Protein AF-A0A3N0YAS7-F1 (afdb_monomer_lite)

Structure (mmCIF, N/CA/C/O backbone):
data_AF-A0A3N0YAS7-F1
#
_entry.id   AF-A0A3N0YAS7-F1
#
loop_
_atom_site.group_PDB
_atom_site.id
_atom_site.type_symbol
_atom_site.label_atom_id
_atom_site.label_alt_id
_atom_site.label_comp_id
_atom_site.label_asym_id
_atom_site.label_entity_id
_atom_site.label_seq_id
_atom_site.pdbx_PDB_ins_code
_atom_site.Cartn_x
_atom_site.Cartn_y
_atom_site.Cartn_z
_atom_site.occupancy
_atom_site.B_iso_or_equiv
_atom_site.auth_seq_id
_atom_site.auth_comp_id
_atom_site.auth_asym_id
_atom_site.auth_atom_id
_atom_site.pdbx_PDB_model_num
ATOM 1 N N . MET A 1 1 ? 12.018 -11.616 12.378 1.00 35.38 1 MET A N 1
ATOM 2 C CA . MET A 1 1 ? 13.243 -12.137 11.738 1.00 35.38 1 MET A CA 1
ATOM 3 C C . MET A 1 1 ? 12.838 -13.132 10.674 1.00 35.38 1 MET A C 1
ATOM 5 O O . MET A 1 1 ? 12.645 -14.300 10.981 1.00 35.38 1 MET A O 1
ATOM 9 N N . VAL A 1 2 ? 12.611 -12.669 9.444 1.00 41.00 2 VAL A N 1
ATOM 10 C CA . VAL A 1 2 ? 12.604 -13.603 8.315 1.00 41.00 2 VAL A CA 1
ATOM 11 C C . VAL A 1 2 ? 14.061 -13.995 8.131 1.00 41.00 2 VAL A C 1
ATOM 13 O O . VAL A 1 2 ? 14.916 -13.139 7.907 1.00 41.00 2 VAL A O 1
ATOM 16 N N . ALA A 1 3 ? 14.342 -15.263 8.402 1.00 36.75 3 ALA A N 1
ATOM 17 C CA . ALA A 1 3 ? 15.667 -15.828 8.326 1.00 36.75 3 ALA A CA 1
ATOM 18 C C . ALA A 1 3 ? 16.160 -15.718 6.881 1.00 36.75 3 ALA A C 1
ATOM 20 O O . ALA A 1 3 ? 15.734 -16.467 6.006 1.00 36.75 3 ALA A O 1
ATOM 21 N N . CYS A 1 4 ? 17.093 -14.798 6.647 1.00 48.94 4 CYS A N 1
ATOM 22 C CA . CYS A 1 4 ? 18.064 -14.944 5.576 1.00 48.94 4 CYS A CA 1
ATOM 23 C C . CYS A 1 4 ? 19.023 -16.052 6.031 1.00 48.94 4 CYS A C 1
ATOM 25 O O . CYS A 1 4 ? 20.144 -15.797 6.468 1.00 48.94 4 CYS A O 1
ATOM 27 N N . SER A 1 5 ? 18.520 -17.289 6.077 1.00 41.22 5 SER A N 1
ATOM 28 C CA . SER A 1 5 ? 19.372 -18.443 6.301 1.00 41.22 5 SER A CA 1
ATOM 29 C C . SER A 1 5 ? 20.297 -18.500 5.106 1.00 41.22 5 SER A C 1
ATOM 31 O O . SER A 1 5 ? 19.858 -18.754 3.987 1.00 41.22 5 SER A O 1
ATOM 33 N N . ALA A 1 6 ? 21.564 -18.204 5.373 1.00 45.97 6 ALA A N 1
ATOM 34 C CA . ALA A 1 6 ? 22.699 -18.525 4.540 1.00 45.97 6 ALA A CA 1
ATOM 35 C C . ALA A 1 6 ? 22.508 -19.928 3.950 1.00 45.97 6 ALA A C 1
ATOM 37 O O . ALA A 1 6 ? 22.753 -20.941 4.607 1.00 45.97 6 ALA A O 1
ATOM 38 N N . VAL A 1 7 ? 22.021 -19.990 2.712 1.00 47.00 7 VAL A N 1
ATOM 39 C CA . VAL A 1 7 ? 21.967 -21.233 1.961 1.00 47.00 7 VAL A CA 1
ATOM 40 C C . VAL A 1 7 ? 23.401 -21.505 1.533 1.00 47.00 7 VAL A C 1
ATOM 42 O O . VAL A 1 7 ? 23.931 -20.889 0.615 1.00 47.00 7 VAL A O 1
ATOM 45 N N . MET A 1 8 ? 23.991 -22.455 2.257 1.00 45.31 8 MET A N 1
ATOM 46 C CA . MET A 1 8 ? 25.116 -23.289 1.847 1.00 45.31 8 MET A CA 1
ATOM 47 C C . MET A 1 8 ? 26.514 -22.684 1.994 1.00 45.31 8 MET A C 1
ATOM 49 O O . MET A 1 8 ? 27.324 -22.677 1.068 1.00 45.31 8 MET A O 1
ATOM 53 N N . ALA A 1 9 ? 26.887 -22.361 3.233 1.00 47.34 9 ALA A N 1
ATOM 54 C CA . ALA A 1 9 ? 28.234 -22.727 3.652 1.00 47.34 9 ALA A CA 1
ATOM 55 C C . ALA A 1 9 ? 28.342 -24.266 3.579 1.00 47.34 9 ALA A C 1
ATOM 57 O O . ALA A 1 9 ? 27.718 -24.958 4.379 1.00 47.34 9 ALA A O 1
ATOM 58 N N . ARG A 1 10 ? 29.153 -24.776 2.636 1.00 49.44 10 ARG A N 1
ATOM 59 C CA . ARG A 1 10 ? 29.550 -26.194 2.447 1.00 49.44 10 ARG A CA 1
ATOM 60 C C . ARG A 1 10 ? 28.640 -27.082 1.580 1.00 49.44 10 ARG A C 1
ATOM 62 O O . ARG A 1 10 ? 28.322 -28.198 1.977 1.00 49.44 10 ARG A O 1
ATOM 69 N N . VAL A 1 11 ? 28.326 -26.674 0.350 1.00 47.94 11 VAL A N 1
ATOM 70 C CA . VAL A 1 11 ? 28.025 -27.671 -0.700 1.00 47.94 11 VAL A CA 1
ATOM 71 C C . VAL A 1 11 ? 29.316 -27.965 -1.424 1.00 47.94 11 VAL A C 1
ATOM 73 O O . VAL A 1 11 ? 29.937 -27.074 -1.993 1.00 47.94 11 VAL A O 1
ATOM 76 N N . TRP A 1 12 ? 29.733 -29.216 -1.287 1.00 44.16 12 TRP A N 1
ATOM 77 C CA . TRP A 1 12 ? 30.932 -29.816 -1.839 1.00 44.16 12 TRP A CA 1
ATOM 78 C C . TRP A 1 12 ? 31.398 -29.216 -3.165 1.00 44.16 12 TRP A C 1
ATOM 80 O O . TRP A 1 12 ? 30.619 -29.018 -4.095 1.00 44.16 12 TRP A O 1
ATOM 90 N N . LEU A 1 13 ? 32.716 -29.039 -3.241 1.00 50.06 13 LEU A N 1
ATOM 91 C CA . LEU A 1 13 ? 33.563 -28.589 -4.351 1.00 50.06 13 LEU A CA 1
ATOM 92 C C . LEU A 1 13 ? 33.393 -29.354 -5.693 1.00 50.06 13 LEU A C 1
ATOM 94 O O . LEU A 1 13 ? 34.279 -29.307 -6.536 1.00 50.06 13 LEU A O 1
ATOM 98 N N . ALA A 1 14 ? 32.278 -30.047 -5.930 1.00 52.31 14 ALA A N 1
ATOM 99 C CA . ALA A 1 14 ? 32.045 -30.910 -7.085 1.00 52.31 14 ALA A CA 1
ATOM 100 C C . ALA A 1 14 ? 30.650 -30.758 -7.737 1.00 52.31 14 ALA A C 1
ATOM 102 O O . ALA A 1 14 ? 30.240 -31.629 -8.494 1.00 52.31 14 ALA A O 1
ATOM 103 N N . PHE A 1 15 ? 29.920 -29.662 -7.500 1.00 52.44 15 PHE A N 1
ATOM 104 C CA . PHE A 1 15 ? 28.692 -29.315 -8.251 1.00 52.44 15 PHE A CA 1
ATOM 105 C C . PHE A 1 15 ? 28.810 -27.942 -8.943 1.00 52.44 15 PHE A C 1
ATOM 107 O O . PHE A 1 15 ? 27.881 -27.142 -9.005 1.00 52.44 15 PHE A O 1
ATOM 114 N N . CYS A 1 16 ? 30.005 -27.657 -9.459 1.00 53.94 16 CYS A N 1
ATOM 115 C CA . CYS A 1 16 ? 30.464 -26.317 -9.823 1.00 53.94 16 CYS A CA 1
ATOM 116 C C . CYS A 1 16 ? 30.031 -25.806 -11.218 1.00 53.94 16 CYS A C 1
ATOM 118 O O . CYS A 1 16 ? 30.474 -24.730 -11.587 1.00 53.94 16 CYS A O 1
ATOM 120 N N . GLN A 1 17 ? 29.219 -26.499 -12.034 1.00 54.91 17 GLN A N 1
ATOM 121 C CA . GLN A 1 17 ? 28.949 -26.023 -13.418 1.00 54.91 17 GLN A CA 1
ATOM 122 C C . GLN A 1 17 ? 27.508 -26.153 -13.954 1.00 54.91 17 GLN A C 1
ATOM 124 O O . GLN A 1 17 ? 27.263 -25.733 -15.078 1.00 54.91 17 GLN A O 1
ATOM 129 N N . LEU A 1 18 ? 26.524 -26.656 -13.195 1.00 55.59 18 LEU A N 1
ATOM 130 C CA . LEU A 1 18 ? 25.133 -26.765 -13.700 1.00 55.59 18 LEU A CA 1
ATOM 131 C C . LEU A 1 18 ? 24.057 -26.127 -12.811 1.00 55.59 18 LEU A C 1
ATOM 133 O O . LEU A 1 18 ? 22.885 -26.126 -13.170 1.00 55.59 18 LEU A O 1
ATOM 137 N N . PHE A 1 19 ? 24.443 -25.508 -11.694 1.00 53.56 19 PHE A N 1
ATOM 138 C CA . PHE A 1 19 ? 23.521 -24.814 -10.787 1.00 53.56 19 PHE A CA 1
ATOM 139 C C . PHE A 1 19 ? 23.768 -23.294 -10.758 1.00 53.56 19 PHE A C 1
ATOM 141 O O . PHE A 1 19 ? 23.575 -22.636 -9.744 1.00 53.56 19 PHE A O 1
ATOM 148 N N . PHE A 1 20 ? 24.214 -22.718 -11.879 1.00 50.16 20 PHE A N 1
ATOM 149 C CA . PHE A 1 20 ? 24.434 -21.271 -12.048 1.00 50.16 20 PHE A CA 1
ATOM 150 C C . PHE A 1 20 ? 23.258 -20.551 -12.735 1.00 50.16 20 PHE A C 1
ATOM 152 O O . PHE A 1 20 ? 23.426 -19.481 -13.309 1.00 50.16 20 PHE A O 1
ATOM 159 N N . LEU A 1 21 ? 22.046 -21.113 -12.658 1.00 48.66 21 LEU A N 1
ATOM 160 C CA . LEU A 1 21 ? 20.802 -20.422 -13.030 1.00 48.66 21 LEU A CA 1
ATOM 161 C C . LEU A 1 21 ? 19.896 -20.155 -11.820 1.00 48.66 21 LEU A C 1
ATOM 163 O O . LEU A 1 21 ? 18.702 -19.919 -11.980 1.00 48.66 21 LEU A O 1
ATOM 167 N N . PHE A 1 22 ? 20.447 -20.135 -10.603 1.00 57.38 22 PHE A N 1
ATOM 168 C CA . PHE A 1 22 ? 19.799 -19.409 -9.512 1.00 57.38 22 PHE A CA 1
ATOM 169 C C . PHE A 1 22 ? 19.996 -17.921 -9.786 1.00 57.38 22 PHE A C 1
ATOM 171 O O . PHE A 1 22 ? 20.941 -17.297 -9.309 1.00 57.38 22 PHE A O 1
ATOM 178 N N . THR A 1 23 ? 19.123 -17.359 -10.627 1.00 55.56 23 THR A N 1
ATOM 179 C CA . THR A 1 23 ? 18.980 -15.912 -10.740 1.00 55.56 23 THR A CA 1
ATOM 180 C C . THR A 1 23 ? 18.776 -15.399 -9.326 1.00 55.56 23 THR A C 1
ATOM 182 O O . THR A 1 23 ? 17.808 -15.789 -8.675 1.00 55.56 23 THR A O 1
ATOM 185 N N . SER A 1 24 ? 19.715 -14.603 -8.825 1.00 57.69 24 SER A N 1
ATOM 186 C CA . SER A 1 24 ? 19.626 -13.975 -7.515 1.00 57.69 24 SER A CA 1
ATOM 187 C C . SER A 1 24 ? 18.321 -13.192 -7.466 1.00 57.69 24 SER A C 1
ATOM 189 O O . SER A 1 24 ? 18.245 -12.098 -8.029 1.00 57.69 24 SER A O 1
ATOM 191 N N . THR A 1 25 ? 17.275 -13.760 -6.864 1.00 60.56 25 THR A N 1
ATOM 192 C CA . THR A 1 25 ? 16.057 -13.009 -6.589 1.00 60.56 25 THR A CA 1
ATOM 193 C C . THR A 1 25 ? 16.499 -11.857 -5.698 1.00 60.56 25 THR A C 1
ATOM 195 O O . THR A 1 25 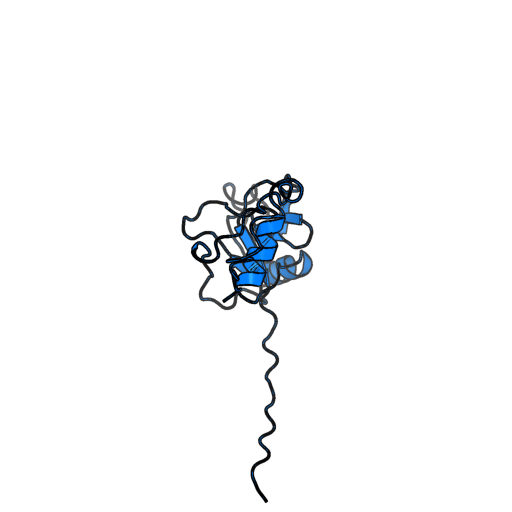? 17.029 -12.120 -4.615 1.00 60.56 25 THR A O 1
ATOM 198 N N . PRO A 1 26 ? 16.393 -10.596 -6.154 1.00 63.38 26 PRO A N 1
ATOM 199 C CA . PRO A 1 26 ? 16.779 -9.475 -5.322 1.00 63.38 26 PRO A CA 1
ATOM 200 C C . PRO A 1 26 ? 15.856 -9.486 -4.106 1.00 63.38 26 PRO A C 1
ATOM 202 O O . PRO A 1 26 ? 14.655 -9.262 -4.228 1.00 63.38 26 PRO A O 1
ATOM 205 N N . CYS A 1 27 ? 16.425 -9.830 -2.954 1.00 68.69 27 CYS A N 1
ATOM 206 C CA . CYS A 1 27 ? 15.704 -9.884 -1.696 1.00 68.69 27 CYS A CA 1
ATOM 207 C C . CYS A 1 27 ? 15.308 -8.463 -1.289 1.00 68.69 27 CYS A C 1
ATOM 209 O O . CYS A 1 27 ? 16.091 -7.520 -1.438 1.00 68.69 27 CYS A O 1
ATOM 211 N N . LEU A 1 28 ? 14.095 -8.307 -0.770 1.00 83.38 28 LEU A N 1
ATOM 212 C CA . LEU A 1 28 ? 13.666 -7.063 -0.158 1.00 83.38 28 LEU A CA 1
ATOM 213 C C . LEU A 1 28 ? 14.470 -6.794 1.127 1.00 83.38 28 LEU A C 1
ATOM 215 O O . LEU A 1 28 ? 14.468 -7.607 2.052 1.00 83.38 28 LEU A O 1
ATOM 219 N N . ASP A 1 29 ? 15.105 -5.624 1.225 1.00 85.88 29 ASP A N 1
ATOM 220 C CA . ASP A 1 29 ? 15.759 -5.184 2.462 1.00 85.88 29 ASP A CA 1
ATOM 221 C C . ASP A 1 29 ? 14.729 -4.621 3.457 1.00 85.88 29 ASP A C 1
ATOM 223 O O . ASP A 1 29 ? 14.362 -3.443 3.429 1.00 85.88 29 ASP A O 1
ATOM 227 N N . VAL A 1 30 ? 14.275 -5.482 4.371 1.00 86.44 30 VAL A N 1
ATOM 228 C CA . VAL A 1 30 ? 13.304 -5.153 5.430 1.00 86.44 30 VAL A CA 1
ATOM 229 C C . VAL A 1 30 ? 13.790 -4.007 6.325 1.00 86.44 30 VAL A C 1
ATOM 231 O O . VAL A 1 30 ? 12.975 -3.263 6.872 1.00 86.44 30 VAL A O 1
ATOM 234 N N . SER A 1 31 ? 15.107 -3.808 6.456 1.00 88.00 31 SER A N 1
ATOM 235 C CA . SER A 1 31 ? 15.661 -2.734 7.285 1.00 88.00 31 SER A CA 1
ATOM 236 C C . SER A 1 31 ? 15.341 -1.335 6.746 1.00 88.00 31 SER A C 1
ATOM 238 O O . SER A 1 31 ? 15.395 -0.370 7.509 1.00 88.00 31 SER A O 1
ATOM 240 N N . GLN A 1 32 ? 14.953 -1.220 5.472 1.00 90.88 32 GLN A N 1
ATOM 241 C CA . GLN A 1 32 ? 14.584 0.034 4.814 1.00 90.88 32 GLN A CA 1
ATOM 242 C C . GLN A 1 32 ? 13.080 0.319 4.846 1.00 90.88 32 GLN A C 1
ATOM 244 O O . GLN A 1 32 ? 12.650 1.324 4.287 1.00 90.88 32 GLN A O 1
ATOM 249 N N . ILE A 1 33 ? 12.267 -0.519 5.492 1.00 94.44 33 ILE A N 1
ATOM 250 C CA . ILE A 1 33 ? 10.821 -0.303 5.595 1.00 94.44 33 ILE A CA 1
ATOM 251 C C . ILE A 1 33 ? 10.518 0.665 6.746 1.00 94.44 33 ILE A C 1
ATOM 253 O O . ILE A 1 33 ? 11.056 0.544 7.849 1.00 94.44 33 ILE A O 1
ATOM 257 N N . GLN A 1 34 ? 9.637 1.626 6.487 1.00 94.88 34 GLN A N 1
ATOM 258 C CA . GLN A 1 34 ? 9.048 2.513 7.478 1.00 94.88 34 GLN A CA 1
ATOM 259 C C . GLN A 1 34 ? 7.576 2.148 7.681 1.00 94.88 34 GLN A C 1
ATOM 261 O O . GLN A 1 34 ? 6.751 2.281 6.775 1.00 94.88 34 GLN A O 1
ATOM 266 N N . VAL A 1 35 ? 7.268 1.677 8.890 1.00 93.12 35 VAL A N 1
ATOM 267 C CA . VAL A 1 35 ? 5.911 1.333 9.325 1.00 93.12 35 VAL A CA 1
ATOM 268 C C . VAL A 1 35 ? 5.358 2.497 10.154 1.00 93.12 35 VAL A C 1
ATOM 270 O O . VAL A 1 35 ? 6.033 2.925 11.095 1.00 93.12 35 VAL A O 1
ATOM 273 N N . PRO A 1 36 ? 4.167 3.029 9.832 1.00 90.75 36 PRO A N 1
ATOM 274 C CA . PRO A 1 36 ? 3.467 3.976 10.693 1.00 90.75 36 PRO A CA 1
ATOM 275 C C . PRO A 1 36 ? 3.243 3.406 12.100 1.00 90.75 36 PRO A C 1
ATOM 277 O O . PRO A 1 36 ? 2.994 2.217 12.262 1.00 90.75 36 PRO A O 1
ATOM 280 N N . THR A 1 37 ? 3.300 4.259 13.123 1.00 87.56 37 THR A N 1
ATOM 281 C CA . THR A 1 37 ? 3.071 3.856 14.523 1.00 87.56 37 THR A CA 1
ATOM 282 C C . THR A 1 37 ? 1.593 3.722 14.893 1.00 87.56 37 THR A C 1
ATOM 284 O O . THR A 1 37 ? 1.285 3.203 15.961 1.00 87.56 37 THR A O 1
ATOM 287 N N . ASN A 1 38 ? 0.679 4.196 14.041 1.00 88.25 38 ASN A N 1
ATOM 288 C CA . ASN A 1 38 ? -0.759 4.036 14.243 1.00 88.25 38 ASN A CA 1
ATOM 289 C C . ASN A 1 38 ? -1.240 2.645 13.794 1.00 88.25 38 ASN A C 1
ATOM 291 O O . ASN A 1 38 ? -0.580 1.960 13.016 1.00 88.25 38 ASN A O 1
ATOM 295 N N . ASP A 1 39 ? -2.425 2.243 14.250 1.00 87.25 39 ASP A N 1
ATOM 296 C CA . ASP A 1 39 ? -3.042 0.963 13.874 1.00 87.25 39 ASP A CA 1
ATOM 297 C C . ASP A 1 39 ? -3.648 0.949 12.455 1.00 87.25 39 ASP A C 1
ATOM 299 O O . ASP A 1 39 ? -4.299 -0.021 12.057 1.00 87.25 39 ASP A O 1
ATOM 303 N N . GLY A 1 40 ? -3.427 2.005 11.667 1.00 93.44 40 GLY A N 1
ATOM 304 C CA . GLY A 1 40 ? -4.114 2.225 10.402 1.00 93.44 40 GLY A CA 1
ATOM 305 C C . GLY A 1 40 ? -5.591 2.590 10.582 1.00 93.44 40 GLY A C 1
ATOM 306 O O . GLY A 1 40 ? -6.110 2.712 11.690 1.00 93.44 40 GLY A O 1
ATOM 307 N N . ILE A 1 41 ? -6.286 2.781 9.463 1.00 96.62 41 ILE A N 1
ATOM 308 C CA . ILE A 1 41 ? -7.722 3.076 9.429 1.00 96.62 41 ILE A CA 1
ATOM 309 C C . ILE A 1 41 ? -8.427 1.834 8.903 1.00 96.62 41 ILE A C 1
ATOM 311 O O . ILE A 1 41 ? -8.115 1.355 7.816 1.00 96.62 41 ILE A O 1
ATOM 315 N N . SER A 1 42 ? -9.335 1.269 9.703 1.00 96.50 42 SER A N 1
ATOM 316 C CA . SER A 1 42 ? -9.951 -0.039 9.420 1.00 96.50 42 SER A CA 1
ATOM 317 C C . SER A 1 42 ? -8.917 -1.141 9.143 1.00 96.50 42 SER A C 1
ATOM 319 O O . SER 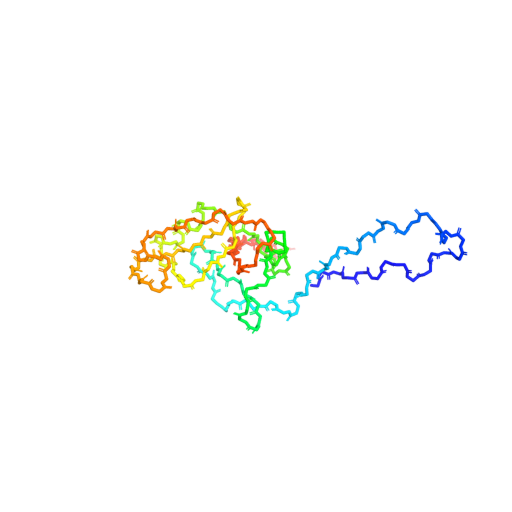A 1 42 ? -9.121 -1.987 8.277 1.00 96.50 42 SER A O 1
ATOM 321 N N . GLY A 1 43 ? -7.783 -1.099 9.853 1.00 95.62 43 GLY A N 1
ATOM 322 C CA . GLY A 1 43 ? -6.669 -2.034 9.689 1.00 95.62 43 GLY A CA 1
ATOM 323 C C . GLY A 1 43 ? -5.766 -1.756 8.484 1.00 95.62 43 GLY A C 1
ATOM 324 O O . GLY A 1 43 ? -4.781 -2.467 8.313 1.00 95.62 43 GLY A O 1
ATOM 325 N N . VAL A 1 44 ? -6.053 -0.744 7.656 1.00 98.12 44 VAL A N 1
ATOM 326 C CA . VAL A 1 44 ? -5.237 -0.386 6.485 1.00 98.12 44 VAL A CA 1
ATOM 327 C C . VAL A 1 44 ? -4.257 0.735 6.819 1.00 98.12 44 VAL A C 1
ATOM 329 O O . VAL A 1 44 ? -4.651 1.797 7.302 1.00 98.12 44 VAL A O 1
ATOM 332 N N . LEU A 1 45 ? -2.984 0.533 6.487 1.00 97.00 45 LEU A N 1
ATOM 333 C CA . LEU A 1 45 ? -1.915 1.518 6.637 1.00 97.00 45 LEU A CA 1
ATOM 334 C C . LEU A 1 45 ? -1.042 1.590 5.380 1.00 97.00 45 LEU A C 1
ATOM 336 O O . LEU A 1 45 ? -0.837 0.594 4.688 1.00 97.00 45 LEU A O 1
ATOM 340 N N . LEU A 1 46 ? -0.510 2.779 5.093 1.00 98.00 46 LEU A N 1
ATOM 341 C CA . LEU A 1 46 ? 0.468 2.981 4.027 1.00 98.00 46 LEU A CA 1
ATOM 342 C C . LEU A 1 46 ? 1.875 2.702 4.566 1.00 98.00 46 LEU A C 1
ATOM 344 O O . LEU A 1 46 ? 2.336 3.387 5.476 1.00 98.00 46 LEU A O 1
ATOM 348 N N . VAL A 1 47 ? 2.565 1.733 3.980 1.00 97.69 47 VAL A N 1
ATOM 349 C CA . VAL A 1 47 ? 3.950 1.386 4.300 1.00 97.69 47 VAL A CA 1
ATOM 350 C C . VAL A 1 47 ? 4.874 1.927 3.215 1.00 97.69 47 VAL A C 1
ATOM 352 O O . VAL A 1 47 ? 4.617 1.772 2.018 1.00 97.69 47 VAL A O 1
ATOM 355 N N . GLN A 1 48 ? 5.952 2.579 3.645 1.00 97.19 48 GLN A N 1
ATOM 356 C CA . GLN A 1 48 ? 6.872 3.324 2.785 1.00 97.19 48 GLN A CA 1
ATOM 357 C C . GLN A 1 48 ? 8.308 2.836 2.982 1.00 97.19 48 GLN A C 1
ATOM 359 O O . GLN A 1 48 ? 8.617 2.150 3.957 1.00 97.19 48 GLN A O 1
ATOM 364 N N . ALA A 1 49 ? 9.211 3.206 2.078 1.00 95.56 49 ALA A N 1
ATOM 365 C CA . ALA A 1 49 ? 10.638 3.103 2.360 1.00 95.56 49 ALA A CA 1
ATOM 366 C C . ALA A 1 49 ? 11.089 4.264 3.265 1.00 95.56 49 ALA A C 1
ATOM 368 O O . ALA A 1 49 ? 10.580 5.378 3.153 1.00 95.56 49 ALA A O 1
ATOM 369 N N . LYS A 1 50 ? 12.086 4.032 4.125 1.00 95.19 50 LYS A N 1
ATOM 370 C CA . LYS A 1 50 ? 12.644 5.021 5.070 1.00 95.19 50 LYS A CA 1
ATOM 371 C C . LYS A 1 50 ? 13.177 6.285 4.399 1.00 95.19 50 LYS A C 1
ATOM 373 O O . LYS A 1 50 ? 13.192 7.347 5.008 1.00 95.19 50 LYS A O 1
ATOM 378 N N . ASN A 1 51 ? 13.621 6.177 3.151 1.00 92.75 51 ASN A N 1
ATOM 379 C CA . ASN A 1 51 ? 14.090 7.313 2.359 1.00 92.75 51 ASN A CA 1
ATOM 380 C C . ASN A 1 51 ? 12.945 8.117 1.708 1.00 92.75 51 ASN A C 1
ATOM 382 O O . ASN A 1 51 ? 13.222 9.051 0.962 1.00 92.75 51 ASN A O 1
ATOM 386 N N . ASN A 1 52 ? 11.679 7.754 1.953 1.00 92.62 52 ASN A N 1
ATOM 387 C CA . ASN A 1 52 ? 10.482 8.367 1.369 1.00 92.62 52 ASN A CA 1
ATOM 388 C C . ASN A 1 52 ? 10.423 8.299 -0.179 1.00 92.62 52 ASN A C 1
ATOM 390 O O . ASN A 1 52 ? 9.645 8.998 -0.838 1.00 92.62 52 ASN A O 1
ATOM 394 N N . VAL A 1 53 ? 11.227 7.422 -0.787 1.00 95.06 53 VAL A N 1
ATOM 395 C CA . VAL A 1 53 ? 11.222 7.163 -2.230 1.00 95.06 53 VAL A CA 1
ATOM 396 C C . VAL A 1 53 ? 10.340 5.955 -2.512 1.00 95.06 53 VAL A C 1
ATOM 398 O O . VAL A 1 53 ? 10.400 4.943 -1.812 1.00 95.06 53 VAL A O 1
ATOM 401 N N . TYR A 1 54 ? 9.541 6.035 -3.573 1.00 97.06 54 TYR A N 1
ATOM 402 C CA . TYR A 1 54 ? 8.814 4.877 -4.076 1.00 97.06 54 TYR A CA 1
ATOM 403 C C . TYR A 1 54 ? 9.784 3.742 -4.414 1.00 97.06 54 TYR A C 1
ATOM 405 O O . TYR A 1 54 ? 10.618 3.879 -5.308 1.00 97.06 54 TYR A O 1
ATOM 413 N N . SER A 1 55 ? 9.670 2.621 -3.701 1.00 96.19 55 SER A N 1
ATOM 414 C CA . SER A 1 55 ? 10.705 1.577 -3.710 1.00 96.19 55 SER A CA 1
ATOM 415 C C . SER A 1 55 ? 10.162 0.171 -3.960 1.00 96.19 55 SER A C 1
ATOM 417 O O . SER A 1 55 ? 10.919 -0.719 -4.365 1.00 96.19 55 SER A O 1
ATOM 419 N N . PHE A 1 56 ? 8.852 -0.043 -3.826 1.00 97.00 56 PHE A N 1
ATOM 420 C CA . PHE A 1 56 ? 8.251 -1.366 -3.962 1.00 97.00 56 PHE A CA 1
ATOM 421 C C . PHE A 1 56 ? 7.628 -1.551 -5.347 1.00 97.00 56 PHE A C 1
ATOM 423 O O . PHE A 1 56 ? 6.838 -0.727 -5.800 1.00 97.00 56 PHE A O 1
ATOM 430 N N . ASN A 1 57 ? 7.998 -2.630 -6.038 1.00 97.62 57 ASN A N 1
ATOM 431 C CA . ASN A 1 57 ? 7.222 -3.138 -7.173 1.00 97.62 57 ASN A CA 1
ATOM 432 C C . ASN A 1 57 ? 6.076 -4.033 -6.665 1.00 97.62 57 ASN A C 1
ATOM 434 O O . ASN A 1 57 ? 6.020 -4.302 -5.466 1.00 97.62 57 ASN A O 1
ATOM 438 N N . ALA A 1 58 ? 5.193 -4.510 -7.545 1.00 97.69 58 ALA A N 1
ATOM 439 C CA . ALA A 1 58 ? 4.019 -5.288 -7.132 1.00 97.69 58 ALA A CA 1
ATOM 440 C C . ALA A 1 58 ? 4.374 -6.543 -6.302 1.00 97.69 58 ALA A C 1
ATOM 442 O O . ALA A 1 58 ? 3.668 -6.872 -5.350 1.00 97.69 58 ALA A O 1
ATOM 443 N N . THR A 1 59 ? 5.486 -7.218 -6.615 1.00 96.50 59 THR A N 1
ATOM 444 C CA . THR A 1 59 ? 5.966 -8.394 -5.867 1.00 96.50 59 THR A CA 1
ATOM 445 C C . THR A 1 59 ? 6.536 -7.994 -4.509 1.00 96.50 59 THR A C 1
ATOM 447 O O . THR A 1 59 ? 6.045 -8.441 -3.477 1.00 96.50 59 THR A O 1
ATOM 450 N N . THR A 1 60 ? 7.515 -7.085 -4.494 1.00 96.75 60 THR A N 1
ATOM 451 C CA . THR A 1 60 ? 8.183 -6.655 -3.257 1.00 96.75 60 THR A CA 1
ATOM 452 C C . THR A 1 60 ? 7.243 -5.890 -2.325 1.00 96.75 60 THR A C 1
ATOM 454 O O . THR A 1 60 ? 7.500 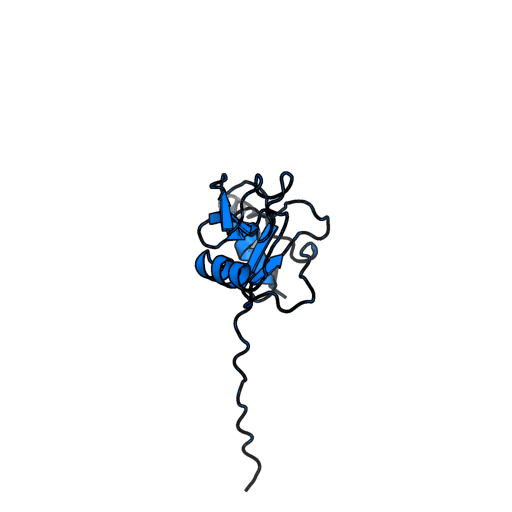-5.795 -1.136 1.00 96.75 60 THR A O 1
ATOM 457 N N . ALA A 1 61 ? 6.157 -5.315 -2.850 1.00 98.00 61 ALA A N 1
ATOM 458 C CA . ALA A 1 61 ? 5.113 -4.676 -2.055 1.00 98.00 61 ALA A CA 1
ATOM 459 C C . ALA A 1 61 ? 4.395 -5.692 -1.159 1.00 98.00 61 ALA A C 1
ATOM 461 O O . ALA A 1 61 ? 4.232 -5.452 0.035 1.00 98.00 61 ALA A O 1
ATOM 462 N N . ARG A 1 62 ? 4.024 -6.854 -1.712 1.00 97.75 62 ARG A N 1
ATOM 463 C CA . ARG A 1 62 ? 3.441 -7.948 -0.926 1.00 97.75 62 ARG A CA 1
ATOM 464 C C . ARG A 1 62 ? 4.427 -8.447 0.131 1.00 97.75 62 ARG A C 1
ATOM 466 O O . ARG A 1 62 ? 4.078 -8.495 1.308 1.00 97.75 62 ARG A O 1
ATOM 473 N N . GLU A 1 63 ? 5.672 -8.699 -0.274 1.00 96.44 63 GLU A N 1
ATOM 474 C CA . GLU A 1 63 ? 6.752 -9.123 0.632 1.00 96.44 63 GLU A CA 1
ATOM 475 C C . GLU A 1 63 ? 7.000 -8.104 1.760 1.00 96.44 63 GLU A C 1
ATOM 477 O O . GLU A 1 63 ? 7.259 -8.491 2.899 1.00 96.44 63 GLU A O 1
ATOM 482 N N . ALA A 1 64 ? 6.876 -6.801 1.478 1.00 96.56 64 ALA A N 1
ATOM 483 C CA . ALA A 1 64 ? 7.040 -5.744 2.475 1.00 96.56 64 ALA A CA 1
ATOM 484 C C . ALA A 1 64 ? 5.988 -5.830 3.585 1.00 96.56 64 ALA A C 1
ATOM 486 O O . ALA A 1 64 ? 6.337 -5.705 4.759 1.00 96.56 64 ALA A O 1
ATOM 487 N N . CYS A 1 65 ? 4.723 -6.087 3.238 1.00 97.25 65 CYS A N 1
ATOM 488 C CA . CYS A 1 65 ? 3.672 -6.298 4.232 1.00 97.25 65 CYS A CA 1
ATOM 489 C C . CYS A 1 65 ? 3.905 -7.584 5.040 1.00 97.25 65 CYS A C 1
ATOM 491 O O . CYS A 1 65 ? 3.789 -7.580 6.267 1.00 97.25 65 CYS A O 1
ATOM 493 N N . GLU A 1 66 ? 4.290 -8.676 4.378 1.00 95.75 66 GLU A N 1
ATOM 494 C CA . GLU A 1 66 ? 4.544 -9.968 5.030 1.00 95.75 66 GLU A CA 1
ATOM 495 C C . GLU A 1 66 ? 5.719 -9.903 6.017 1.00 95.75 66 GLU A C 1
ATOM 497 O O . GLU A 1 66 ? 5.655 -10.461 7.121 1.00 95.75 66 GLU A O 1
ATOM 502 N N . ALA A 1 67 ? 6.771 -9.156 5.669 1.00 94.44 67 ALA A N 1
ATOM 503 C CA . ALA A 1 67 ? 7.938 -8.942 6.517 1.00 94.44 67 ALA A CA 1
ATOM 504 C C . ALA A 1 67 ? 7.585 -8.306 7.874 1.00 94.44 67 ALA A C 1
ATOM 506 O O . ALA A 1 67 ? 8.245 -8.590 8.879 1.00 94.44 67 ALA A O 1
ATOM 507 N N . ILE A 1 68 ? 6.517 -7.503 7.916 1.00 93.44 68 ILE A N 1
ATOM 508 C CA . ILE A 1 68 ? 6.007 -6.827 9.118 1.00 93.44 68 ILE A CA 1
ATOM 509 C C . ILE A 1 68 ? 4.763 -7.512 9.705 1.00 93.44 68 ILE A C 1
ATOM 511 O O . ILE A 1 68 ? 4.028 -6.903 10.479 1.00 93.44 68 ILE A O 1
ATOM 515 N N . LYS A 1 69 ? 4.541 -8.793 9.372 1.00 93.44 69 LYS A N 1
ATOM 516 C CA . LYS A 1 69 ? 3.426 -9.620 9.876 1.00 93.44 69 LYS A CA 1
ATOM 517 C C . LYS A 1 69 ? 2.040 -9.075 9.519 1.00 93.44 69 LYS A C 1
ATOM 519 O O . LYS A 1 69 ? 1.070 -9.292 10.241 1.00 93.44 69 LYS A O 1
ATOM 524 N N . MET A 1 70 ? 1.950 -8.404 8.380 1.00 95.38 70 MET A N 1
ATOM 525 C CA . MET A 1 70 ? 0.708 -7.963 7.758 1.00 95.38 70 MET A CA 1
ATOM 526 C C . MET A 1 70 ? 0.541 -8.679 6.417 1.00 95.38 70 MET A C 1
ATOM 528 O O . MET A 1 70 ? 1.426 -9.400 5.964 1.00 95.38 70 MET A O 1
ATOM 532 N N . ARG A 1 71 ? -0.592 -8.468 5.757 1.00 97.38 71 ARG A N 1
ATOM 533 C CA . ARG A 1 71 ? -0.760 -8.827 4.342 1.00 97.38 71 ARG A CA 1
ATOM 534 C C . ARG A 1 71 ? -0.967 -7.567 3.524 1.00 97.38 71 ARG A C 1
ATOM 536 O O . ARG A 1 71 ? -1.312 -6.532 4.084 1.00 97.38 71 ARG A O 1
ATOM 543 N N . ILE A 1 72 ? -0.772 -7.631 2.216 1.00 98.50 72 ILE A N 1
ATOM 544 C CA . ILE A 1 72 ? -1.173 -6.521 1.351 1.00 98.50 72 ILE A CA 1
ATOM 545 C C . ILE A 1 72 ? -2.707 -6.378 1.388 1.00 98.50 72 ILE A C 1
ATOM 547 O O . ILE A 1 72 ? -3.444 -7.368 1.486 1.00 98.50 72 ILE A O 1
ATOM 551 N N . ALA A 1 73 ? -3.183 -5.136 1.424 1.00 98.62 73 ALA A N 1
ATOM 552 C CA . ALA A 1 73 ? -4.607 -4.831 1.442 1.00 98.62 73 ALA A CA 1
ATOM 553 C C . ALA A 1 73 ? -5.212 -5.079 0.054 1.00 98.62 73 ALA A C 1
ATOM 555 O O . ALA A 1 73 ? -4.552 -4.842 -0.958 1.00 98.62 73 ALA A O 1
ATOM 556 N N . ASN A 1 74 ? -6.465 -5.523 0.000 1.00 98.62 74 ASN A N 1
ATOM 557 C CA . ASN A 1 74 ? -7.228 -5.583 -1.251 1.00 98.62 74 ASN A CA 1
ATOM 558 C C . ASN A 1 74 ? -8.028 -4.289 -1.479 1.00 98.62 74 ASN A C 1
ATOM 560 O O . ASN A 1 74 ? -8.134 -3.424 -0.602 1.00 98.62 74 ASN A O 1
ATOM 564 N N . LEU A 1 75 ? -8.627 -4.146 -2.660 1.00 98.62 75 LEU A N 1
ATOM 565 C CA . LEU A 1 75 ? -9.380 -2.948 -3.025 1.00 98.62 75 LEU A CA 1
ATOM 566 C C . LEU A 1 75 ? -10.568 -2.687 -2.090 1.00 98.62 75 LEU A C 1
ATOM 568 O O . LEU A 1 75 ? -10.878 -1.527 -1.808 1.00 98.62 75 LEU A O 1
ATOM 572 N N . ALA A 1 76 ? -11.251 -3.737 -1.631 1.00 98.44 76 ALA A N 1
ATOM 573 C CA . ALA A 1 76 ? -12.403 -3.602 -0.744 1.00 98.44 76 ALA A CA 1
ATOM 574 C C . ALA A 1 76 ? -11.993 -3.005 0.610 1.00 98.44 76 ALA A C 1
ATOM 576 O O . ALA A 1 76 ? -12.627 -2.068 1.084 1.00 98.44 76 ALA A O 1
ATOM 577 N N . GLU A 1 77 ? -10.886 -3.469 1.184 1.00 98.56 77 GLU A N 1
ATOM 578 C CA . GLU A 1 77 ? -10.335 -2.943 2.435 1.00 98.56 77 GLU A CA 1
ATOM 579 C C . GLU A 1 77 ? -9.887 -1.494 2.304 1.00 98.56 77 GLU A C 1
ATOM 581 O O . GLU A 1 77 ? -10.221 -0.678 3.160 1.00 98.56 77 GLU A O 1
ATOM 586 N N . VAL A 1 78 ? -9.191 -1.141 1.217 1.00 98.69 78 VAL A N 1
ATOM 587 C CA . VAL A 1 78 ? -8.778 0.252 0.986 1.00 98.69 78 VAL A CA 1
ATOM 588 C C . VAL A 1 78 ? -9.993 1.165 0.807 1.00 98.69 78 VAL A C 1
ATOM 590 O O . VAL A 1 78 ? -9.986 2.290 1.306 1.00 98.69 78 VAL A O 1
ATOM 593 N N . LYS A 1 79 ? -11.063 0.697 0.148 1.00 98.69 79 LYS A N 1
ATOM 594 C CA . LYS A 1 79 ? -12.326 1.446 0.036 1.00 98.69 79 LYS A CA 1
ATOM 595 C C . LYS A 1 79 ? -12.994 1.648 1.393 1.00 98.69 79 LYS A C 1
ATOM 597 O O . LYS A 1 79 ? -13.357 2.780 1.703 1.00 98.69 79 LYS A O 1
ATOM 602 N N . THR A 1 80 ? -13.109 0.599 2.204 1.00 98.44 80 THR A N 1
ATOM 603 C CA . THR A 1 80 ? -13.658 0.690 3.566 1.00 98.44 80 THR A CA 1
ATOM 604 C C . THR A 1 80 ? -12.839 1.649 4.426 1.00 98.44 80 THR A C 1
ATOM 606 O O . THR A 1 80 ? -13.390 2.529 5.082 1.00 98.44 80 THR A O 1
ATOM 609 N N . ALA A 1 81 ? -11.511 1.548 4.376 1.00 98.38 81 ALA A N 1
ATOM 610 C CA . ALA A 1 81 ? -10.632 2.462 5.089 1.00 98.38 81 ALA A CA 1
ATOM 611 C C . ALA A 1 81 ? -10.805 3.913 4.612 1.00 98.38 81 ALA A C 1
ATOM 613 O O . ALA A 1 81 ? -10.848 4.824 5.433 1.00 98.38 81 ALA A O 1
ATOM 614 N N . ASN A 1 82 ? -10.948 4.149 3.303 1.00 98.69 82 ASN A N 1
ATOM 615 C CA . ASN A 1 82 ? -11.163 5.487 2.740 1.00 98.69 82 ASN A CA 1
ATOM 616 C C . ASN A 1 82 ? -12.499 6.098 3.180 1.00 98.69 82 ASN A C 1
ATOM 618 O O . ASN A 1 82 ? -12.528 7.268 3.554 1.00 98.69 82 ASN A O 1
ATOM 622 N N . GLN A 1 83 ? -13.569 5.300 3.223 1.00 98.44 83 GLN A N 1
ATOM 623 C CA . GLN A 1 83 ? -14.858 5.713 3.791 1.00 98.44 83 GLN A CA 1
ATOM 624 C C . GLN A 1 83 ? -14.740 6.106 5.271 1.00 98.44 83 GLN A C 1
ATOM 626 O O . GLN A 1 83 ? -15.439 7.009 5.720 1.00 98.44 83 GLN A O 1
ATOM 631 N N . ASN A 1 84 ? -13.812 5.481 5.998 1.00 98.06 84 ASN A N 1
ATOM 632 C CA . ASN A 1 84 ? -13.558 5.724 7.417 1.00 98.06 84 ASN A CA 1
ATOM 633 C C . ASN A 1 84 ? -12.436 6.741 7.697 1.00 98.06 84 ASN A C 1
ATOM 635 O O . ASN A 1 84 ? -11.986 6.846 8.836 1.00 98.06 84 ASN A O 1
ATOM 639 N N . GLY A 1 85 ? -11.965 7.490 6.695 1.00 97.75 85 GLY A N 1
ATOM 640 C CA . GLY A 1 85 ? -10.994 8.569 6.913 1.00 97.75 85 GLY A CA 1
ATOM 641 C C . GLY A 1 85 ? -9.631 8.388 6.239 1.00 97.75 85 GLY A C 1
ATOM 642 O O . GLY A 1 85 ? -8.824 9.319 6.260 1.00 97.75 85 GLY A O 1
ATOM 643 N N . LEU A 1 86 ? -9.342 7.237 5.620 1.00 98.06 86 LEU A N 1
ATOM 644 C CA . LEU A 1 86 ? -8.050 7.011 4.967 1.00 98.06 86 LEU A CA 1
ATOM 645 C C . LEU A 1 86 ? -7.902 7.908 3.741 1.00 98.06 86 LEU A C 1
ATOM 647 O O . LEU A 1 86 ? -8.609 7.761 2.745 1.00 98.06 86 LEU A O 1
ATOM 651 N N . GLN A 1 87 ? -6.917 8.796 3.786 1.00 97.75 87 GLN A N 1
ATOM 652 C CA . GLN A 1 87 ? -6.502 9.600 2.648 1.00 97.75 87 GLN A CA 1
ATOM 653 C C . GLN A 1 87 ? -4.982 9.737 2.614 1.00 97.75 87 GLN A C 1
ATOM 655 O O . GLN A 1 87 ? -4.337 9.873 3.651 1.00 97.75 87 GLN A O 1
ATOM 660 N N . THR A 1 88 ? -4.401 9.730 1.419 1.00 97.38 88 THR A N 1
ATOM 661 C CA . THR A 1 88 ? -2.959 9.928 1.223 1.00 97.38 88 THR A CA 1
ATOM 662 C C . THR A 1 88 ? -2.708 10.821 0.008 1.00 97.38 88 THR A C 1
ATOM 664 O O . THR A 1 88 ? -3.629 11.158 -0.738 1.00 97.38 88 THR A O 1
ATOM 667 N N . CYS A 1 89 ? -1.459 11.242 -0.190 1.00 97.19 89 CYS A N 1
ATOM 668 C CA . CYS A 1 89 ? -0.998 11.861 -1.439 1.00 97.19 89 CYS A CA 1
ATOM 669 C C . CYS A 1 89 ? 0.063 10.975 -2.113 1.00 97.19 89 CYS A C 1
ATOM 671 O O . CYS A 1 89 ? 1.045 11.456 -2.676 1.00 97.19 89 CYS A O 1
ATOM 673 N N . ARG A 1 90 ? -0.085 9.653 -1.969 1.00 97.62 90 ARG A N 1
ATOM 674 C CA . ARG A 1 90 ? 0.894 8.661 -2.413 1.00 97.62 90 ARG A CA 1
ATOM 675 C C . ARG A 1 90 ? 0.182 7.480 -3.052 1.00 97.62 90 ARG A C 1
ATOM 677 O O . ARG A 1 90 ? -0.820 6.990 -2.531 1.00 97.62 90 ARG A O 1
ATOM 684 N N . PHE A 1 91 ? 0.717 7.021 -4.173 1.00 98.38 91 PHE A N 1
ATOM 685 C CA . PHE A 1 91 ? 0.291 5.763 -4.762 1.00 98.38 91 PHE A CA 1
ATOM 686 C C . PHE A 1 91 ? 0.871 4.607 -3.955 1.00 98.38 91 PHE A C 1
ATOM 688 O O . PHE A 1 91 ? 2.054 4.618 -3.611 1.00 98.38 91 PHE A O 1
ATOM 695 N N . GLY A 1 92 ? 0.036 3.609 -3.687 1.00 98.56 92 GLY A N 1
ATOM 696 C CA . GLY A 1 92 ? 0.449 2.365 -3.053 1.00 98.56 92 GLY A CA 1
ATOM 697 C C . GLY A 1 92 ? -0.127 1.160 -3.781 1.00 98.56 92 GLY A C 1
ATOM 698 O O . GLY A 1 92 ? -1.262 1.213 -4.257 1.00 98.56 92 GLY A O 1
ATOM 699 N N . TRP A 1 93 ? 0.656 0.088 -3.879 1.00 98.81 93 TRP A N 1
ATOM 700 C CA . TRP A 1 93 ? 0.187 -1.198 -4.395 1.00 98.81 93 TRP A CA 1
ATOM 701 C C . TRP A 1 93 ? -0.877 -1.823 -3.481 1.00 98.81 93 TRP A C 1
ATOM 703 O O . TRP A 1 93 ? -0.825 -1.658 -2.260 1.00 98.81 93 TRP A O 1
ATOM 713 N N . ILE A 1 94 ? -1.802 -2.565 -4.0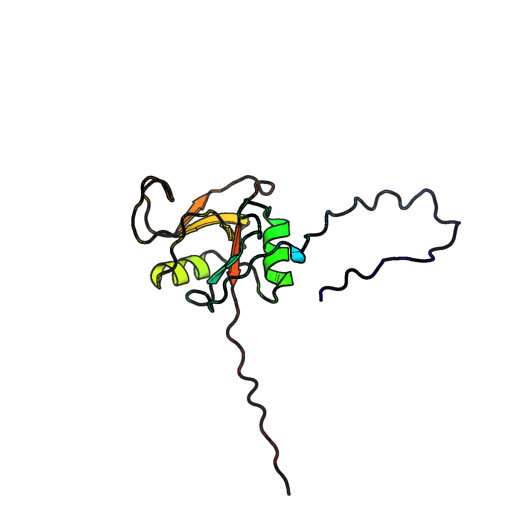93 1.00 98.81 94 ILE A N 1
ATOM 714 C CA . ILE A 1 94 ? -2.780 -3.451 -3.439 1.00 98.81 94 ILE A CA 1
ATOM 715 C C . ILE A 1 94 ? -2.717 -4.863 -4.043 1.00 98.81 94 ILE A C 1
ATOM 717 O O . ILE A 1 94 ? -2.044 -5.076 -5.057 1.00 98.81 94 ILE A O 1
ATOM 721 N N . GLU A 1 95 ? -3.406 -5.823 -3.423 1.00 98.50 95 GLU A N 1
ATOM 722 C CA . GLU A 1 95 ? -3.397 -7.254 -3.782 1.00 98.50 95 GLU A CA 1
ATOM 723 C C . GLU A 1 95 ? -3.671 -7.503 -5.276 1.00 98.50 95 GLU A C 1
ATOM 725 O O . GLU A 1 95 ? -3.008 -8.327 -5.905 1.00 98.50 95 GLU A O 1
ATOM 730 N N . GLU A 1 96 ? -4.571 -6.721 -5.877 1.00 98.44 96 GLU A N 1
ATOM 731 C CA . GLU A 1 96 ? -4.972 -6.793 -7.285 1.00 98.44 96 GLU A CA 1
ATOM 732 C C . GLU A 1 96 ? -3.887 -6.330 -8.280 1.00 98.44 96 GLU A C 1
ATOM 734 O O . GLU A 1 96 ? -4.162 -6.195 -9.472 1.00 98.44 96 GLU A O 1
ATOM 739 N N . GLN A 1 97 ? -2.657 -6.076 -7.816 1.00 98.19 97 GLN A N 1
ATOM 740 C CA . GLN A 1 97 ? -1.520 -5.617 -8.627 1.00 98.19 97 GLN A CA 1
ATOM 741 C C . GLN A 1 97 ? -1.824 -4.335 -9.410 1.00 98.19 97 GLN A C 1
ATOM 743 O O . GLN A 1 97 ? -1.392 -4.140 -10.547 1.00 98.19 97 GLN A O 1
ATOM 748 N N . ILE A 1 98 ? -2.567 -3.437 -8.773 1.00 98.38 98 ILE A N 1
ATOM 749 C CA . ILE A 1 98 ? -2.790 -2.070 -9.231 1.00 98.38 98 ILE A CA 1
ATOM 750 C C . ILE A 1 98 ? -2.300 -1.111 -8.152 1.00 98.38 98 ILE A C 1
ATOM 752 O O . ILE A 1 98 ? -2.305 -1.442 -6.966 1.00 98.38 98 ILE A O 1
ATOM 756 N N . ALA A 1 99 ? -1.861 0.075 -8.556 1.00 98.50 99 ALA A N 1
ATOM 757 C CA . ALA A 1 99 ? -1.574 1.143 -7.614 1.00 98.50 99 ALA A CA 1
ATOM 758 C C . ALA A 1 99 ? -2.861 1.931 -7.361 1.00 98.50 99 ALA A C 1
ATOM 760 O O . ALA A 1 99 ? -3.642 2.154 -8.284 1.00 98.50 99 ALA A O 1
ATOM 761 N N . VAL A 1 100 ? -3.096 2.374 -6.132 1.00 98.62 100 VAL A N 1
ATOM 762 C CA . VAL A 1 100 ? -4.254 3.210 -5.793 1.00 98.62 100 VAL A CA 1
ATOM 763 C C . VAL A 1 100 ? -3.840 4.424 -4.978 1.00 98.62 100 VAL A C 1
ATOM 765 O O . VAL A 1 100 ? -2.812 4.414 -4.300 1.00 98.62 100 VAL A O 1
ATOM 768 N N . ILE A 1 101 ? -4.655 5.473 -5.039 1.00 98.25 101 ILE A N 1
ATOM 769 C CA . ILE A 1 101 ? -4.550 6.654 -4.182 1.00 98.25 101 ILE A CA 1
ATOM 770 C C . ILE A 1 101 ? -5.934 6.968 -3.577 1.00 98.25 101 ILE A C 1
ATOM 772 O O . ILE A 1 101 ? -6.836 7.388 -4.304 1.00 98.25 101 ILE A O 1
ATOM 776 N N . PRO A 1 102 ? -6.149 6.729 -2.269 1.00 98.25 102 PRO A N 1
ATOM 777 C CA . PRO A 1 102 ? -7.373 7.094 -1.574 1.00 98.25 102 PRO A CA 1
ATOM 778 C C . PRO A 1 102 ? -7.368 8.592 -1.241 1.00 98.25 102 PRO A C 1
ATOM 780 O O . PRO A 1 102 ? -6.441 9.107 -0.609 1.00 98.25 102 PRO A O 1
ATOM 783 N N . ARG A 1 103 ? -8.417 9.303 -1.654 1.00 98.06 103 ARG A N 1
ATOM 784 C CA . ARG A 1 103 ? -8.666 10.720 -1.360 1.00 98.06 103 ARG A CA 1
ATOM 785 C C . ARG A 1 103 ? -10.050 10.884 -0.751 1.00 98.06 103 ARG A C 1
ATOM 787 O O . ARG A 1 103 ? -11.001 10.250 -1.190 1.00 98.06 103 ARG A O 1
ATOM 794 N N . ILE A 1 104 ? -10.174 11.753 0.243 1.00 97.50 104 ILE A N 1
ATOM 795 C CA . ILE A 1 104 ? -11.480 12.213 0.745 1.00 97.50 104 ILE A CA 1
ATOM 796 C C . ILE A 1 104 ? -11.737 13.589 0.154 1.00 97.50 104 ILE A C 1
ATOM 798 O O . ILE A 1 104 ? -12.701 13.804 -0.575 1.00 97.50 104 ILE A O 1
ATOM 802 N N . GLU A 1 105 ? -10.783 14.488 0.374 1.00 95.81 105 GLU A N 1
ATOM 803 C CA . GLU A 1 105 ? -10.787 15.824 -0.197 1.00 95.81 105 GLU A CA 1
ATOM 804 C C . GLU A 1 105 ? -10.077 15.840 -1.551 1.00 95.81 105 GLU A C 1
ATOM 806 O O . GLU A 1 105 ? -8.955 15.330 -1.698 1.00 95.81 105 GLU A O 1
ATOM 811 N N . ARG A 1 106 ? -10.727 16.467 -2.532 1.00 95.25 106 ARG A N 1
ATOM 812 C CA . ARG A 1 106 ? -10.144 16.722 -3.850 1.00 95.25 106 ARG A CA 1
ATOM 813 C C . ARG A 1 106 ? -8.926 17.639 -3.712 1.00 95.25 106 ARG A C 1
ATOM 815 O O . ARG A 1 106 ? -8.963 18.617 -2.972 1.00 95.25 106 ARG A O 1
ATOM 822 N N . ASN A 1 107 ? -7.842 17.309 -4.407 1.00 95.75 107 ASN A N 1
ATOM 823 C CA . ASN A 1 107 ? -6.619 18.104 -4.421 1.00 95.75 107 ASN A CA 1
ATOM 824 C C . ASN A 1 107 ? -5.941 17.975 -5.792 1.00 95.75 107 ASN A C 1
ATOM 826 O O . ASN A 1 107 ? -5.716 16.866 -6.274 1.00 95.75 107 ASN A O 1
ATOM 830 N N . GLU A 1 108 ? -5.583 19.089 -6.424 1.00 91.81 108 GLU A N 1
ATOM 831 C CA . GLU A 1 108 ? -4.973 19.083 -7.762 1.00 91.81 108 GLU A CA 1
ATOM 832 C C . GLU A 1 108 ? -3.617 18.364 -7.802 1.00 91.81 108 GLU A C 1
ATOM 834 O O . GLU A 1 108 ? -3.277 17.724 -8.795 1.00 91.81 108 GLU A O 1
ATOM 839 N N . LYS A 1 109 ? -2.862 18.403 -6.698 1.00 93.69 109 LYS A N 1
ATOM 840 C CA . LYS A 1 109 ? -1.555 17.745 -6.566 1.00 93.69 109 LYS A CA 1
ATOM 841 C C . LYS A 1 109 ? -1.667 16.264 -6.192 1.00 93.69 109 LYS A C 1
ATOM 843 O O . LYS A 1 109 ? -0.691 15.534 -6.340 1.00 93.69 109 LYS A O 1
ATOM 848 N N . CYS A 1 110 ? -2.830 15.806 -5.718 1.00 94.88 110 CYS A N 1
ATOM 849 C CA . CYS A 1 110 ? -3.024 14.450 -5.201 1.00 94.88 110 CYS A CA 1
ATOM 850 C C . CYS A 1 110 ? -4.230 13.776 -5.859 1.00 94.88 110 CYS A C 1
ATOM 852 O O . CYS A 1 110 ? -5.376 14.133 -5.601 1.00 94.88 110 CYS A O 1
ATOM 854 N N . GLY A 1 111 ? -3.985 12.748 -6.673 1.00 88.31 111 GLY A N 1
ATOM 855 C CA . GLY A 1 111 ? -5.070 11.967 -7.273 1.00 88.31 111 GLY A CA 1
ATOM 856 C C . GLY A 1 111 ? -5.875 12.745 -8.315 1.00 88.31 111 GLY A C 1
ATOM 857 O O . GLY A 1 111 ? -7.063 12.488 -8.463 1.00 88.31 111 GLY A O 1
ATOM 858 N N . GLN A 1 112 ? -5.250 13.696 -9.022 1.00 91.81 112 GLN A N 1
ATOM 859 C CA . GLN A 1 112 ? -5.854 14.441 -10.138 1.00 91.81 112 GLN A CA 1
ATOM 860 C C . GLN A 1 112 ? -7.203 15.085 -9.776 1.00 91.81 112 GLN A C 1
ATOM 862 O O . GLN A 1 112 ? -8.167 14.996 -10.529 1.00 91.81 112 GLN A O 1
ATOM 867 N N . ASN A 1 113 ? -7.290 15.699 -8.591 1.00 93.88 113 ASN A N 1
ATOM 868 C CA . ASN A 1 113 ? -8.513 16.330 -8.092 1.00 93.88 113 ASN A CA 1
ATOM 869 C C . ASN A 1 113 ? -9.710 15.365 -7.909 1.00 93.88 113 ASN A C 1
ATOM 871 O O . ASN A 1 113 ? -10.858 15.800 -7.860 1.00 93.88 113 ASN A O 1
ATOM 875 N N . SER A 1 114 ? -9.451 14.060 -7.782 1.00 94.06 114 SER A N 1
ATOM 876 C CA . SER A 1 114 ? -10.469 13.030 -7.525 1.00 94.06 114 SER A CA 1
ATOM 877 C C . SER A 1 114 ? -10.747 12.859 -6.028 1.00 94.06 114 SER A C 1
ATOM 879 O O . SER A 1 114 ? -9.899 13.158 -5.187 1.00 94.06 114 SER A O 1
ATOM 881 N N . SER A 1 115 ? -11.913 12.301 -5.700 1.00 96.62 115 SER A N 1
ATOM 882 C CA . SER A 1 115 ? -12.238 11.733 -4.383 1.00 96.62 115 SER A CA 1
ATOM 883 C C . SER A 1 115 ? -12.543 10.239 -4.515 1.00 96.62 115 SER A C 1
ATOM 885 O O . SER A 1 115 ? -12.889 9.766 -5.597 1.00 96.62 115 SER A O 1
ATOM 887 N N . GLY A 1 116 ? -12.465 9.501 -3.413 1.00 98.06 116 GLY A N 1
ATOM 888 C CA . GLY A 1 116 ? -12.563 8.046 -3.396 1.00 98.06 116 GLY A CA 1
ATOM 889 C C . GLY A 1 116 ? -11.208 7.370 -3.612 1.00 98.06 116 GLY A C 1
ATOM 890 O O . GLY A 1 116 ? -10.148 7.975 -3.455 1.00 98.06 116 GLY A O 1
ATOM 891 N N . VAL A 1 117 ? -11.241 6.092 -3.983 1.00 98.38 117 VAL A N 1
ATOM 892 C CA . VAL A 1 117 ? -10.041 5.301 -4.285 1.00 98.38 117 VAL A CA 1
ATOM 893 C C . VAL A 1 117 ? -9.792 5.323 -5.789 1.00 98.38 117 VAL A C 1
ATOM 895 O O . VAL A 1 117 ? -10.453 4.597 -6.532 1.00 98.38 117 VAL A O 1
ATOM 898 N N . THR A 1 118 ? -8.840 6.141 -6.240 1.00 97.81 118 THR A N 1
ATOM 899 C CA . THR A 1 118 ? -8.497 6.250 -7.665 1.00 97.81 118 THR A CA 1
ATOM 900 C C . THR A 1 118 ? -7.469 5.181 -8.048 1.00 97.81 118 THR A C 1
ATOM 902 O O . THR A 1 118 ? -6.357 5.200 -7.508 1.00 97.81 118 THR A O 1
ATOM 905 N N . PRO A 1 119 ? -7.792 4.252 -8.969 1.00 97.12 119 PRO A N 1
ATOM 906 C CA . PRO A 1 119 ? -6.863 3.224 -9.415 1.00 97.12 119 PRO A CA 1
ATOM 907 C C . PRO A 1 119 ? -5.951 3.708 -10.546 1.00 97.12 119 PRO A C 1
ATOM 909 O O . PRO A 1 119 ? -6.361 4.452 -11.434 1.00 97.12 119 PRO A O 1
ATOM 912 N N . TRP A 1 120 ? -4.730 3.185 -10.568 1.00 96.88 120 TRP A N 1
ATOM 913 C CA . TRP A 1 120 ? -3.775 3.302 -11.658 1.00 96.88 120 TRP A CA 1
ATOM 914 C C . TRP A 1 120 ? -3.206 1.919 -11.997 1.00 96.88 120 TRP A C 1
ATOM 916 O O . TRP A 1 120 ? -2.464 1.306 -11.227 1.00 96.88 120 TRP A O 1
ATOM 926 N N . ARG A 1 121 ? -3.553 1.421 -13.189 1.00 97.25 121 ARG A N 1
ATOM 927 C CA . ARG A 1 121 ? -2.984 0.192 -13.763 1.00 97.25 121 ARG A CA 1
ATOM 928 C C . ARG A 1 121 ? -1.580 0.461 -14.305 1.00 97.25 121 ARG A C 1
ATOM 930 O O . ARG A 1 121 ? -1.389 0.645 -15.504 1.00 97.25 121 ARG A O 1
ATOM 937 N N . ALA A 1 122 ? -0.614 0.549 -13.403 1.00 95.81 122 ALA A N 1
ATOM 938 C CA . ALA A 1 122 ? 0.790 0.712 -13.744 1.00 95.81 122 ALA A CA 1
ATOM 939 C C . ALA A 1 122 ? 1.440 -0.625 -14.142 1.00 95.81 122 ALA A C 1
ATOM 941 O O . ALA A 1 122 ? 0.918 -1.703 -13.863 1.00 95.81 122 ALA A O 1
ATOM 942 N N . ASN A 1 123 ? 2.618 -0.561 -14.767 1.00 98.06 123 ASN A N 1
ATOM 943 C CA . ASN A 1 123 ? 3.447 -1.746 -14.981 1.00 98.06 123 ASN A CA 1
ATOM 944 C C . ASN A 1 123 ? 3.824 -2.367 -13.622 1.00 98.06 123 ASN A C 1
ATOM 946 O O . ASN A 1 123 ? 4.232 -1.638 -12.723 1.00 98.06 123 ASN A O 1
ATOM 950 N N . ILE A 1 124 ? 3.766 -3.694 -13.482 1.00 97.88 124 ILE A N 1
ATOM 951 C CA . ILE A 1 124 ? 4.070 -4.401 -12.222 1.00 97.88 124 ILE A CA 1
ATOM 952 C C . ILE A 1 124 ? 5.475 -4.119 -11.666 1.00 97.88 124 ILE A C 1
ATOM 954 O O . ILE A 1 124 ? 5.713 -4.301 -10.475 1.00 97.88 124 ILE A O 1
ATOM 958 N N . ARG A 1 125 ? 6.415 -3.677 -12.516 1.00 97.19 125 ARG A N 1
ATOM 959 C CA . ARG A 1 125 ? 7.784 -3.292 -12.133 1.00 97.19 125 ARG A CA 1
ATOM 960 C C . ARG A 1 125 ? 7.897 -1.844 -11.654 1.00 97.19 125 ARG A C 1
ATOM 962 O O . ARG A 1 125 ? 8.938 -1.492 -11.098 1.00 97.19 125 ARG A O 1
ATOM 969 N N . ALA A 1 126 ? 6.873 -1.019 -11.881 1.00 98.00 126 ALA A N 1
ATOM 970 C CA . ALA A 1 126 ? 6.834 0.358 -11.406 1.00 98.00 126 ALA A CA 1
ATOM 971 C C . ALA A 1 126 ? 6.975 0.391 -9.884 1.00 98.00 126 ALA A C 1
ATOM 973 O O . ALA A 1 126 ? 6.580 -0.543 -9.185 1.00 98.00 126 ALA A O 1
ATOM 974 N N . LYS A 1 127 ? 7.577 1.459 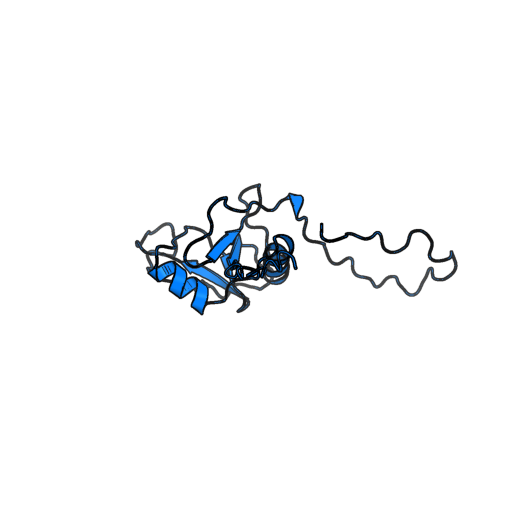-9.373 1.00 97.75 127 LYS A N 1
ATOM 975 C CA . LYS A 1 127 ? 7.828 1.598 -7.946 1.00 97.75 127 LYS A CA 1
ATOM 976 C C . LYS A 1 127 ? 6.786 2.511 -7.322 1.00 97.75 127 LYS A C 1
ATOM 978 O O . LYS A 1 127 ? 6.578 3.615 -7.817 1.00 97.75 127 LYS A O 1
ATOM 983 N N . PHE A 1 128 ? 6.191 2.049 -6.228 1.00 98.31 128 PHE A N 1
ATOM 984 C CA . PHE A 1 128 ? 5.260 2.790 -5.379 1.00 98.31 128 PHE A CA 1
ATOM 985 C C . PHE A 1 128 ? 5.511 2.460 -3.899 1.00 98.31 128 PHE A C 1
ATOM 987 O O . PHE A 1 128 ? 6.466 1.751 -3.561 1.00 98.31 128 PHE A O 1
ATOM 994 N N . ASP A 1 129 ? 4.668 3.006 -3.025 1.00 98.44 129 ASP A N 1
ATOM 995 C CA . ASP A 1 129 ? 4.517 2.547 -1.644 1.00 98.44 129 ASP A CA 1
ATOM 996 C C . ASP A 1 129 ? 3.589 1.301 -1.638 1.00 98.44 129 ASP A C 1
ATOM 998 O O . ASP A 1 129 ? 3.270 0.747 -2.698 1.00 98.44 129 ASP A O 1
ATOM 1002 N N . VAL A 1 130 ? 3.131 0.827 -0.477 1.00 98.56 130 VAL A N 1
ATOM 1003 C CA . VAL A 1 130 ? 2.172 -0.294 -0.398 1.00 98.56 130 VAL A CA 1
ATOM 1004 C C . VAL A 1 130 ? 1.133 -0.082 0.697 1.00 98.56 130 VAL A C 1
ATOM 1006 O O . VAL A 1 130 ? 1.463 0.392 1.780 1.00 98.56 130 VAL A O 1
ATOM 1009 N N . TYR A 1 131 ? -0.126 -0.438 0.432 1.00 98.69 131 TYR A N 1
ATOM 1010 C CA . TYR A 1 131 ? -1.145 -0.518 1.478 1.00 98.69 131 TYR A CA 1
ATOM 1011 C C . TYR A 1 131 ? -1.120 -1.906 2.111 1.00 98.69 131 TYR A C 1
ATOM 1013 O O . TYR A 1 131 ? -1.403 -2.902 1.446 1.00 98.69 131 TYR A O 1
ATOM 1021 N N . CYS A 1 132 ? -0.799 -1.972 3.399 1.00 98.31 132 CYS A N 1
ATOM 1022 C CA . CYS A 1 132 ? -0.842 -3.201 4.179 1.00 98.31 132 CYS A CA 1
ATOM 1023 C C . CYS A 1 132 ? -2.096 -3.235 5.053 1.00 98.31 132 CYS A C 1
ATOM 1025 O O . CYS A 1 132 ? -2.572 -2.201 5.520 1.00 98.31 132 CYS A O 1
ATOM 1027 N N . PHE A 1 133 ? -2.609 -4.438 5.283 1.00 97.81 133 PHE A N 1
ATOM 1028 C CA . PHE A 1 133 ? -3.726 -4.730 6.159 1.00 97.81 133 PHE A CA 1
ATOM 1029 C C . PHE A 1 133 ? -3.242 -5.513 7.381 1.00 97.81 133 PHE A C 1
ATOM 1031 O O . PHE A 1 133 ? -2.708 -6.624 7.263 1.00 97.81 133 PHE A O 1
ATOM 1038 N N . LYS A 1 134 ? -3.455 -4.931 8.559 1.00 94.00 134 LYS A N 1
ATOM 1039 C CA . LYS A 1 134 ? -3.262 -5.567 9.858 1.00 94.00 134 LYS A CA 1
ATOM 1040 C C . LYS A 1 134 ? -4.552 -6.315 10.219 1.00 94.00 134 LYS A C 1
ATOM 1042 O O . LYS A 1 134 ? -5.570 -5.667 10.463 1.00 94.00 134 LYS A O 1
ATOM 1047 N N . PRO A 1 135 ? -4.556 -7.660 10.240 1.00 80.00 135 PRO A N 1
ATOM 1048 C CA . PRO A 1 135 ? -5.720 -8.405 10.700 1.00 80.00 135 PRO A CA 1
ATOM 1049 C C . PRO A 1 135 ? -6.012 -8.064 12.162 1.00 80.00 135 PRO A C 1
ATOM 1051 O O . PRO A 1 135 ? -5.088 -7.818 12.940 1.00 80.00 135 PRO A O 1
ATOM 1054 N N . ALA A 1 136 ? -7.295 -8.058 12.533 1.00 78.38 136 ALA A N 1
ATOM 1055 C CA . ALA A 1 136 ? -7.687 -7.917 13.928 1.00 78.38 136 ALA A CA 1
ATOM 1056 C C . ALA A 1 136 ? -6.935 -8.964 14.758 1.00 78.38 136 ALA A C 1
ATOM 1058 O O . ALA A 1 136 ? -6.889 -10.141 14.378 1.00 78.38 136 ALA A O 1
ATOM 1059 N N . ALA A 1 137 ? -6.319 -8.534 15.861 1.00 69.06 137 ALA A N 1
ATOM 1060 C CA . ALA A 1 137 ? -5.760 -9.475 16.812 1.00 69.06 137 ALA A CA 1
ATOM 1061 C C . ALA A 1 137 ? -6.914 -10.377 17.255 1.00 69.06 137 ALA A C 1
ATOM 1063 O O . ALA A 1 137 ? -7.913 -9.893 17.784 1.00 69.06 137 ALA A O 1
ATOM 1064 N N . LYS A 1 138 ? -6.812 -11.681 16.984 1.00 58.00 138 LYS A N 1
ATOM 1065 C CA . LYS A 1 138 ? -7.638 -12.630 17.718 1.00 58.00 138 LYS A CA 1
ATOM 1066 C C . LYS A 1 138 ? -7.167 -12.497 19.155 1.00 58.00 138 LYS A C 1
ATOM 1068 O O . LYS A 1 138 ? -6.004 -12.782 19.430 1.00 58.00 138 LYS A O 1
ATOM 1073 N N . GLU A 1 139 ? -8.030 -11.972 20.011 1.00 55.97 139 GLU A N 1
ATOM 1074 C CA . GLU A 1 139 ? -7.858 -12.085 21.448 1.00 55.97 139 GLU A CA 1
ATOM 1075 C C . GLU A 1 139 ? -7.750 -13.588 21.713 1.00 55.97 139 GLU A C 1
ATOM 1077 O O . GLU A 1 139 ? -8.704 -14.343 21.510 1.00 55.97 139 GLU A O 1
ATOM 1082 N N . ASP A 1 140 ? -6.531 -14.053 21.983 1.00 60.50 140 ASP A N 1
ATOM 1083 C CA . ASP A 1 140 ? -6.331 -15.382 22.529 1.00 60.50 140 ASP A CA 1
ATOM 1084 C C . ASP A 1 140 ? -6.974 -15.320 23.908 1.00 60.50 140 ASP A C 1
ATOM 1086 O O . ASP A 1 140 ? -6.376 -14.820 24.861 1.00 60.50 140 ASP A O 1
ATOM 1090 N N . ASN A 1 141 ? -8.248 -15.709 23.979 1.00 53.91 141 ASN A N 1
ATOM 1091 C CA . ASN A 1 141 ? -8.936 -15.967 25.230 1.00 53.91 141 ASN A CA 1
ATOM 1092 C C . ASN A 1 141 ? -8.251 -17.176 25.865 1.00 53.91 141 ASN A C 1
ATOM 1094 O O . ASN A 1 141 ? -8.769 -18.294 25.832 1.00 53.91 141 ASN A O 1
ATOM 1098 N N . GLY A 1 142 ? -7.069 -16.928 26.428 1.00 50.22 142 GLY A N 1
ATOM 1099 C CA . GLY A 1 142 ? -6.375 -17.802 27.342 1.00 50.22 142 GLY A CA 1
ATOM 1100 C C . GLY A 1 142 ? -7.301 -18.036 28.518 1.00 50.22 142 GLY A C 1
ATOM 1101 O O . GLY A 1 142 ? -7.345 -17.263 29.472 1.00 50.22 142 GLY A O 1
ATOM 1102 N N . PHE A 1 143 ? -8.087 -19.102 28.416 1.00 47.53 143 PHE A N 1
ATOM 1103 C CA . PHE A 1 143 ? -8.795 -19.682 29.532 1.00 47.53 143 PHE A CA 1
ATOM 1104 C C . PHE A 1 143 ? -7.728 -20.125 30.534 1.00 47.53 143 PHE A C 1
ATOM 1106 O O . PHE A 1 143 ? -7.101 -21.175 30.391 1.00 47.53 143 PHE A O 1
ATOM 1113 N N . HIS A 1 144 ? -7.472 -19.267 31.519 1.00 54.25 144 HIS A N 1
ATOM 1114 C CA . HIS A 1 144 ? -6.769 -19.639 32.730 1.00 54.25 144 HIS A CA 1
ATOM 1115 C C . HIS A 1 144 ? -7.565 -20.761 33.406 1.00 54.25 144 HIS A C 1
ATOM 1117 O O . HIS A 1 144 ? -8.506 -20.499 34.151 1.00 54.25 144 HIS A O 1
ATOM 1123 N N . LEU A 1 145 ? -7.166 -22.013 33.183 1.00 56.03 145 LEU A N 1
ATOM 1124 C CA . LEU A 1 145 ? -7.377 -23.056 34.181 1.00 56.03 145 LEU A CA 1
ATOM 1125 C C . LEU A 1 145 ? -6.458 -22.729 35.366 1.00 56.03 145 LEU A C 1
ATOM 1127 O O . LEU A 1 145 ? -5.296 -23.126 35.406 1.00 56.03 145 LEU A O 1
ATOM 1131 N N . GLY A 1 146 ? -6.974 -21.898 36.274 1.00 40.41 146 GLY A N 1
ATOM 1132 C CA . GLY A 1 146 ? -6.543 -21.844 37.670 1.00 40.41 146 GLY A CA 1
ATOM 1133 C C . GLY A 1 146 ? -7.146 -23.013 38.466 1.00 40.41 146 GLY A C 1
ATOM 1134 O O . GLY A 1 146 ? -8.063 -23.662 37.970 1.00 40.41 146 GLY A O 1
ATOM 1135 N N . PRO A 1 147 ? -6.607 -23.304 39.659 1.00 65.81 147 PRO A N 1
ATOM 1136 C CA . PRO A 1 147 ? -6.286 -24.658 40.106 1.00 65.81 147 PRO A CA 1
ATOM 1137 C C . PRO A 1 147 ? -7.434 -25.366 40.839 1.00 65.81 147 PRO A C 1
ATOM 1139 O O . PRO A 1 147 ? -8.221 -24.715 41.524 1.00 65.81 147 PRO A O 1
ATOM 1142 N N . GLU A 1 148 ? -7.436 -26.698 40.770 1.00 46.72 148 GLU A N 1
ATOM 1143 C CA . GLU A 1 148 ? -7.994 -27.587 41.802 1.00 46.72 148 GLU A CA 1
ATOM 1144 C C . GLU A 1 148 ? -6.867 -28.434 42.401 1.00 46.72 148 GLU A C 1
ATOM 1146 O O . GLU A 1 148 ? -5.982 -28.869 41.623 1.00 46.72 148 GLU A O 1
#

pLDDT: mean 84.18, std 20.02, range [35.38, 98.81]

Secondary structure (DSSP, 8-state):
------S-TT--TT--SS-TT--------GGGEE--SS--BTTEEEEEETTSS--B-HHHHHHHHHHTT-EEPPHHHHHHHHHTT---SS-EE-TTS-EEEEESS-BTTBSTT--EEEEE---TTS-BEEEEE-PPP-----------

Foldseek 3Di:
DPDPPPPDPDDDPPPPPDPVPPPPPPDDDLVQKDDDPDCAQLQKDWIAGVVNDQDDFQVVLQVNLVSVVWGFAAPVSQQNSLVRPDFDQWWAHGPVRWTWGAACAQDCSGLNRDHTIRTHNDDSRDGTITMTGDPDPPPPPPPPPDDD

Organism: Anabarilius grahami (NCBI:txid495550)

Radius of gyration: 19.89 Å; cha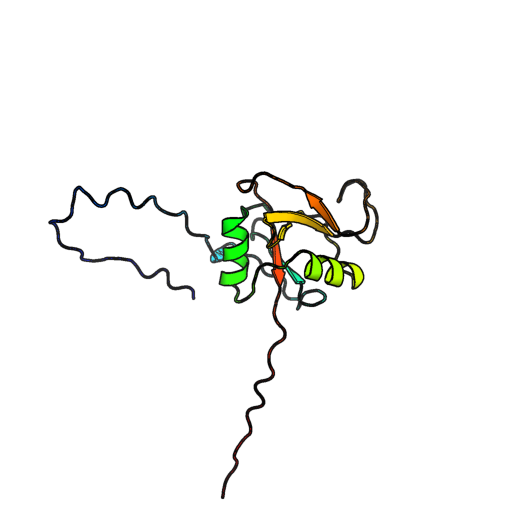ins: 1; bounding box: 48×50×57 Å

Sequence (148 aa):
MVACSAVMARVWLAFCQLFFLFTSTPCLDVSQIQVPTNDGISGVLLVQAKNNVYSFNATTAREACEAIKMRIANLAEVKTANQNGLQTCRFGWIEEQIAVIPRIERNEKCGQNSSGVTPWRANIRAKFDVYCFKPAAKEDNGFHLGPE

InterPro domains:
  IPR000538 Link domain [PF00193] (44-133)
  IPR000538 Link domain [PR01265] (53-65)
  IPR000538 Link domain [PR01265] (81-94)
  IPR000538 Link domain [PR01265] (99-110)
  IPR000538 Link domain [PR01265] (128-137)
  IPR000538 Link domain [PS01241] (65-110)
  IPR000538 Link domain [PS50963] (43-134)
  IPR000538 Link domain [SM00445] (41-134)
  IPR016186 C-type lectin-like/link domain superfamily [G3DSA:3.10.100.10] (43-138)
  IPR016187 C-type lectin fold [SSF56436] (36-138)
  IPR043210 CD44 antigen-like [PTHR10225] (17-141)